Protein AF-A0A935FDZ3-F1 (afdb_monomer_lite)

Foldseek 3Di:
DPPPPDDDPVVLVVVLVVLVVVLLVLVLVQLCQLCVDPVNVPPPPSNCVSVVSSVVVVVLVVVLVVVVVVVPQVDPDPVGVSCVVRVVVVVVCCVPPVVPDPSNVSSVVSGDPVSVVVSVVSVVVSVVSVVVVVVSVVVDPPPVVPD

Structure (mmCIF, N/CA/C/O backbone):
data_AF-A0A935FDZ3-F1
#
_entry.id   AF-A0A935FDZ3-F1
#
loop_
_atom_site.group_PDB
_atom_site.id
_atom_site.type_symbol
_atom_site.label_atom_id
_atom_site.label_alt_id
_atom_site.label_comp_id
_atom_site.label_asym_id
_atom_site.label_entity_id
_atom_site.label_seq_id
_atom_site.pdbx_PDB_ins_code
_atom_site.Cartn_x
_atom_site.Cartn_y
_atom_site.Cartn_z
_atom_site.occupancy
_atom_site.B_iso_or_equiv
_atom_site.auth_seq_id
_atom_site.auth_comp_id
_atom_site.auth_asym_id
_atom_site.auth_atom_id
_atom_site.pdbx_PDB_model_num
ATOM 1 N N . MET A 1 1 ? 3.947 8.193 -44.993 1.00 35.97 1 MET A N 1
ATOM 2 C CA . MET A 1 1 ? 3.129 8.361 -43.774 1.00 35.97 1 MET A CA 1
ATOM 3 C C . MET A 1 1 ? 4.067 8.132 -42.615 1.00 35.97 1 MET A C 1
ATOM 5 O O . MET A 1 1 ? 4.332 6.989 -42.266 1.00 35.97 1 MET A O 1
ATOM 9 N N . ASP A 1 2 ? 4.651 9.217 -42.125 1.00 37.25 2 ASP A N 1
ATOM 10 C CA . ASP A 1 2 ? 5.596 9.201 -41.016 1.00 37.25 2 ASP A CA 1
ATOM 11 C C . ASP A 1 2 ? 4.818 8.890 -39.737 1.00 37.25 2 ASP A C 1
ATOM 13 O O . ASP A 1 2 ? 4.084 9.723 -39.204 1.00 37.25 2 ASP A O 1
ATOM 17 N N . ILE A 1 3 ? 4.888 7.634 -39.299 1.00 45.41 3 ILE A N 1
ATOM 18 C CA . ILE A 1 3 ? 4.318 7.211 -38.023 1.00 45.41 3 ILE A CA 1
ATOM 19 C C . ILE A 1 3 ? 5.243 7.783 -36.958 1.00 45.41 3 ILE A C 1
ATOM 21 O O . ILE A 1 3 ? 6.357 7.305 -36.770 1.00 45.41 3 ILE A O 1
ATOM 25 N N . PHE A 1 4 ? 4.786 8.850 -36.309 1.00 42.50 4 PHE A N 1
ATOM 26 C CA . PHE A 1 4 ? 5.444 9.488 -35.182 1.00 42.50 4 PHE A CA 1
ATOM 27 C C . PHE A 1 4 ? 5.822 8.449 -34.117 1.00 42.50 4 PHE A C 1
ATOM 29 O O . PHE A 1 4 ? 5.011 8.087 -33.268 1.00 42.50 4 PHE A O 1
ATOM 36 N N . THR A 1 5 ? 7.082 8.020 -34.120 1.00 47.94 5 THR A N 1
ATOM 37 C CA . THR A 1 5 ? 7.766 7.381 -32.991 1.00 47.94 5 THR A CA 1
ATOM 38 C C . THR A 1 5 ? 8.044 8.434 -31.919 1.00 47.94 5 THR A C 1
ATOM 40 O O . THR A 1 5 ? 9.190 8.690 -31.552 1.00 47.94 5 THR A O 1
ATOM 43 N N . ASN A 1 6 ? 7.001 9.125 -31.464 1.00 47.44 6 ASN A N 1
ATOM 44 C CA . ASN A 1 6 ? 7.129 10.006 -30.321 1.00 47.44 6 ASN A CA 1
ATOM 45 C C . ASN A 1 6 ? 7.094 9.128 -29.078 1.00 47.44 6 ASN A C 1
ATOM 47 O O . ASN A 1 6 ? 6.077 8.508 -28.772 1.00 47.44 6 ASN A O 1
ATOM 51 N N . SER A 1 7 ? 8.232 9.079 -28.388 1.00 60.69 7 SER A N 1
ATOM 52 C CA . SER A 1 7 ? 8.338 8.676 -26.992 1.00 60.69 7 SER A CA 1
ATOM 53 C C . SER A 1 7 ? 7.100 9.136 -26.227 1.00 60.69 7 SER A C 1
ATOM 55 O O . SER A 1 7 ? 6.706 10.298 -26.365 1.00 60.69 7 SER A O 1
ATOM 57 N N . VAL A 1 8 ? 6.494 8.228 -25.450 1.00 61.19 8 VAL A N 1
ATOM 58 C CA . VAL A 1 8 ? 5.292 8.501 -24.649 1.00 61.19 8 VAL A CA 1
ATOM 59 C C . VAL A 1 8 ? 5.437 9.881 -24.007 1.00 61.19 8 VAL A C 1
ATOM 61 O O . VAL A 1 8 ? 6.416 10.103 -23.280 1.00 61.19 8 VAL A O 1
ATOM 64 N N . PRO A 1 9 ? 4.531 10.832 -24.299 1.00 70.38 9 PRO A N 1
ATOM 65 C CA . PRO A 1 9 ? 4.706 12.197 -23.848 1.00 70.38 9 PRO A CA 1
ATOM 66 C C . PRO A 1 9 ? 4.909 12.236 -22.334 1.00 70.38 9 PRO A C 1
ATOM 68 O O . PRO A 1 9 ? 4.152 11.614 -21.589 1.00 70.38 9 PRO A O 1
ATOM 71 N N . HIS A 1 10 ? 5.908 12.984 -21.857 1.00 65.69 10 HIS A N 1
ATOM 72 C CA . HIS A 1 10 ? 6.274 12.993 -20.434 1.00 65.69 10 HIS A CA 1
ATOM 73 C C . HIS A 1 10 ? 5.091 13.294 -19.498 1.00 65.69 10 HIS A C 1
ATOM 75 O O . HIS A 1 10 ? 5.033 12.767 -18.387 1.00 65.69 10 HIS A O 1
ATOM 81 N N . TRP A 1 11 ? 4.116 14.085 -19.957 1.00 72.75 11 TRP A N 1
ATOM 82 C CA . TRP A 1 11 ? 2.894 14.374 -19.209 1.00 72.75 11 TRP A CA 1
ATOM 83 C C . TRP A 1 11 ? 2.031 13.124 -18.957 1.00 72.75 11 TRP A C 1
ATOM 85 O O . TRP A 1 11 ? 1.472 12.991 -17.869 1.00 72.75 11 TRP A O 1
ATOM 95 N N . VAL A 1 12 ? 1.981 12.172 -19.896 1.00 70.50 12 VAL A N 1
ATOM 96 C CA . VAL A 1 12 ? 1.258 10.895 -19.750 1.00 70.50 12 VAL A CA 1
ATOM 97 C C . VAL A 1 12 ? 1.941 10.007 -18.709 1.00 70.50 12 VAL A C 1
ATOM 99 O O . VAL A 1 12 ? 1.269 9.462 -17.834 1.00 70.50 12 VAL A O 1
ATOM 102 N N . SER A 1 13 ? 3.274 9.921 -18.727 1.00 68.94 13 SER A N 1
ATOM 103 C CA . SER A 1 13 ? 4.041 9.159 -17.728 1.00 68.94 13 SER A CA 1
ATOM 104 C C . SER A 1 13 ? 3.869 9.718 -16.309 1.00 68.94 13 SER A C 1
ATOM 106 O O . SER A 1 13 ? 3.704 8.955 -15.355 1.00 68.94 13 SER A O 1
ATOM 108 N N . ILE A 1 14 ? 3.834 11.047 -16.160 1.00 75.06 14 ILE A N 1
ATOM 109 C CA . ILE A 1 14 ? 3.568 11.710 -14.872 1.00 75.06 14 ILE A CA 1
ATOM 110 C C . ILE A 1 14 ? 2.139 11.415 -14.392 1.00 75.06 14 ILE A C 1
ATOM 112 O O . ILE A 1 14 ? 1.943 11.060 -13.228 1.00 75.06 14 ILE A O 1
ATOM 116 N N . LEU A 1 15 ? 1.140 11.505 -15.278 1.00 75.69 15 LEU A N 1
ATOM 117 C CA . LEU A 1 15 ? -0.250 11.163 -14.949 1.00 75.69 15 LEU A CA 1
ATOM 118 C C . LEU A 1 15 ? -0.399 9.697 -14.536 1.00 75.69 15 LEU A C 1
ATOM 120 O O . LEU A 1 15 ? -1.122 9.402 -13.582 1.00 75.69 15 LEU A O 1
ATOM 124 N N . CYS A 1 16 ? 0.311 8.789 -15.204 1.00 71.81 16 CYS A N 1
ATOM 125 C CA . CYS A 1 16 ? 0.342 7.376 -14.849 1.00 71.81 16 CYS A CA 1
ATOM 126 C C . CYS A 1 16 ? 0.883 7.177 -13.422 1.00 71.81 16 CYS A C 1
ATOM 128 O O . CYS A 1 16 ? 0.252 6.506 -12.604 1.00 71.81 16 CYS A O 1
ATOM 130 N N . PHE A 1 17 ? 1.986 7.845 -13.074 1.00 75.75 17 PHE A N 1
ATOM 131 C CA . PHE A 1 17 ? 2.559 7.781 -11.728 1.00 75.75 17 PHE A CA 1
ATOM 132 C C . PHE A 1 17 ? 1.607 8.323 -10.645 1.00 75.75 17 PHE A C 1
ATOM 134 O O . PHE A 1 17 ? 1.407 7.686 -9.608 1.00 75.75 17 PHE A O 1
ATOM 141 N N . ILE A 1 18 ? 0.950 9.460 -10.894 1.00 80.06 18 ILE A N 1
ATOM 142 C CA . ILE A 1 18 ? -0.053 10.031 -9.975 1.00 80.06 18 ILE A CA 1
ATOM 143 C C . ILE A 1 18 ? -1.256 9.087 -9.828 1.00 80.06 18 ILE A C 1
ATOM 145 O O . ILE A 1 18 ? -1.788 8.899 -8.725 1.00 80.06 18 ILE A O 1
ATOM 149 N N . SER A 1 19 ? -1.670 8.457 -10.928 1.00 80.00 19 SER A N 1
ATOM 150 C CA . SER A 1 19 ? -2.752 7.478 -10.922 1.00 80.00 19 SER A CA 1
ATOM 151 C C . SER A 1 19 ? -2.414 6.270 -10.046 1.00 80.00 19 SER A C 1
ATOM 153 O O . SER A 1 19 ? -3.289 5.789 -9.344 1.00 80.00 19 SER A O 1
ATOM 155 N N . PHE A 1 20 ? -1.158 5.834 -9.944 1.00 76.94 20 PHE A N 1
ATOM 156 C CA . PHE A 1 20 ? -0.792 4.751 -9.019 1.00 76.94 20 PHE A CA 1
ATOM 157 C C . PHE A 1 20 ? -0.850 5.117 -7.537 1.00 76.94 20 PHE A C 1
ATOM 159 O O . PHE A 1 20 ? -1.139 4.259 -6.701 1.00 76.94 20 PHE A O 1
ATOM 166 N N . LEU A 1 21 ? -0.575 6.375 -7.193 1.00 83.38 21 LEU A N 1
ATOM 167 C CA . LEU A 1 21 ? -0.560 6.828 -5.800 1.00 83.38 21 LEU A CA 1
ATOM 168 C C . LEU A 1 21 ? -1.969 7.095 -5.264 1.00 83.38 21 LEU A C 1
ATOM 170 O O . LEU A 1 21 ? -2.262 6.852 -4.092 1.00 83.38 21 LEU A O 1
ATOM 174 N N . THR A 1 22 ? -2.865 7.553 -6.132 1.00 86.06 22 THR A N 1
ATOM 175 C CA . THR A 1 22 ? -4.230 7.956 -5.770 1.00 86.06 22 THR A CA 1
ATOM 176 C C . THR A 1 22 ? -5.056 6.862 -5.052 1.00 86.06 22 THR A C 1
ATOM 178 O O . THR A 1 22 ? -5.642 7.169 -4.010 1.00 86.06 22 THR A O 1
ATOM 181 N N . PRO A 1 23 ? -5.092 5.584 -5.490 1.00 85.00 23 PRO A N 1
ATOM 182 C CA . PRO A 1 23 ? -5.854 4.532 -4.828 1.00 85.00 23 PRO A CA 1
ATOM 183 C C . PRO A 1 23 ? -5.350 4.271 -3.408 1.00 85.00 23 PRO A C 1
ATOM 185 O O . PRO A 1 23 ? -6.157 3.983 -2.529 1.00 85.00 23 PRO A O 1
ATOM 188 N N . ILE A 1 24 ? -4.046 4.415 -3.151 1.00 85.88 24 ILE A N 1
ATOM 189 C CA . ILE A 1 24 ? -3.462 4.224 -1.815 1.00 85.88 24 ILE A CA 1
ATOM 190 C C . ILE A 1 24 ? -4.022 5.275 -0.855 1.00 85.88 24 ILE A C 1
ATOM 192 O O . ILE A 1 24 ? -4.522 4.936 0.221 1.00 85.88 24 ILE A O 1
ATOM 196 N N . PHE A 1 25 ? -4.019 6.545 -1.268 1.00 88.19 25 PHE A N 1
ATOM 197 C CA . PHE A 1 25 ? -4.619 7.624 -0.483 1.00 88.19 25 PHE A CA 1
ATOM 198 C C . PHE A 1 25 ? -6.121 7.417 -0.273 1.00 88.19 25 PHE A C 1
ATOM 200 O O . PHE A 1 25 ? -6.625 7.650 0.828 1.00 88.19 25 PHE A O 1
ATOM 207 N N . MET A 1 26 ? -6.839 6.930 -1.290 1.00 86.94 26 MET A N 1
ATOM 208 C CA . MET A 1 26 ? -8.263 6.613 -1.162 1.00 86.94 26 MET A CA 1
ATOM 209 C C . MET A 1 26 ? -8.511 5.497 -0.142 1.00 86.94 26 MET A C 1
ATOM 211 O O . MET A 1 26 ? -9.382 5.653 0.710 1.00 86.94 26 MET A O 1
ATOM 215 N N . ILE A 1 27 ? -7.722 4.419 -0.164 1.00 87.62 27 ILE A N 1
ATOM 216 C CA . ILE A 1 27 ? -7.824 3.317 0.806 1.00 87.62 27 ILE A CA 1
ATOM 217 C C . ILE A 1 27 ? -7.585 3.831 2.231 1.00 87.62 27 ILE A C 1
ATOM 219 O O . ILE A 1 27 ? -8.385 3.556 3.126 1.00 87.62 27 ILE A O 1
ATOM 223 N N . VAL A 1 28 ? -6.529 4.618 2.456 1.00 88.44 28 VAL A N 1
ATOM 224 C CA . VAL A 1 28 ? -6.216 5.164 3.790 1.00 88.44 28 VAL A CA 1
ATOM 225 C C . VAL A 1 28 ? -7.323 6.094 4.284 1.00 88.44 28 VAL A C 1
ATOM 227 O O . VAL A 1 28 ? -7.713 6.016 5.451 1.00 88.44 28 VAL A O 1
ATOM 230 N N . ASN A 1 29 ? -7.872 6.937 3.409 1.00 87.75 29 ASN A N 1
ATOM 231 C CA . ASN A 1 29 ? -8.982 7.822 3.757 1.00 87.75 29 ASN A CA 1
ATOM 232 C C . ASN A 1 29 ? -10.248 7.043 4.111 1.00 87.75 29 ASN A C 1
ATOM 234 O O . ASN A 1 29 ? -10.908 7.380 5.092 1.00 87.75 29 ASN A O 1
ATOM 238 N N . VAL A 1 30 ? -10.556 5.984 3.366 1.00 87.62 30 VAL A N 1
ATOM 239 C CA . VAL A 1 30 ? -11.685 5.096 3.653 1.00 87.62 30 VAL A CA 1
ATOM 240 C C . VAL A 1 30 ? -11.529 4.421 5.016 1.00 87.62 30 VAL A C 1
ATOM 242 O O . VAL A 1 30 ? -12.443 4.465 5.839 1.00 87.62 30 VAL A O 1
ATOM 245 N N . VAL A 1 31 ? -10.346 3.877 5.308 1.00 86.44 31 VAL A N 1
ATOM 246 C CA . VAL A 1 31 ? -10.056 3.271 6.616 1.00 86.44 31 VAL A CA 1
ATOM 247 C C . VAL A 1 31 ? -10.153 4.316 7.731 1.00 86.44 31 VAL A C 1
ATOM 249 O O . VAL A 1 31 ? -10.754 4.059 8.771 1.00 86.44 31 VAL A O 1
ATOM 252 N N . LYS A 1 32 ? -9.625 5.527 7.517 1.00 85.62 32 LYS A N 1
ATOM 253 C CA . LYS A 1 32 ? -9.714 6.634 8.481 1.00 85.62 32 LYS A CA 1
ATOM 254 C C . LYS A 1 32 ? -11.165 7.031 8.770 1.00 85.62 32 LYS A C 1
ATOM 256 O O . LYS A 1 32 ? -11.493 7.301 9.923 1.00 85.62 32 LYS A O 1
ATOM 261 N N . GLN A 1 33 ? -12.031 7.047 7.757 1.00 84.06 33 GLN A N 1
ATOM 262 C CA . GLN A 1 33 ? -13.460 7.309 7.936 1.00 84.06 33 GLN A CA 1
ATOM 263 C C . GLN A 1 33 ? -14.139 6.211 8.764 1.00 84.06 33 GLN A C 1
ATOM 265 O O . GLN A 1 33 ? -14.835 6.537 9.724 1.00 84.06 33 GLN A O 1
ATOM 270 N N . GLY A 1 34 ? -13.874 4.934 8.469 1.00 81.25 34 GLY A N 1
ATOM 271 C CA . GLY A 1 34 ? -14.434 3.813 9.236 1.00 81.25 34 GLY A CA 1
ATOM 272 C C . GLY A 1 34 ? -13.971 3.773 10.700 1.00 81.25 34 GLY A C 1
ATOM 273 O O . GLY A 1 34 ? -14.723 3.366 11.581 1.00 81.25 34 GLY A O 1
ATOM 274 N N . VAL A 1 35 ? -12.761 4.262 10.990 1.00 82.31 35 VAL A N 1
ATOM 275 C CA . VAL A 1 35 ? -12.196 4.325 12.353 1.00 82.31 35 VAL A CA 1
ATOM 276 C C . VAL A 1 35 ? -12.712 5.515 13.178 1.00 82.31 35 VAL A C 1
ATOM 278 O O . VAL A 1 35 ? -12.752 5.434 14.403 1.00 82.31 35 VAL A O 1
ATOM 281 N N . ASN A 1 36 ? -13.118 6.620 12.548 1.00 77.31 36 ASN A N 1
ATOM 282 C CA . ASN A 1 36 ? -13.574 7.832 13.250 1.00 77.31 36 ASN A CA 1
ATOM 283 C C . ASN A 1 36 ? -15.040 7.775 13.728 1.00 77.31 36 ASN A C 1
ATOM 285 O O . ASN A 1 36 ? -15.547 8.751 14.282 1.00 77.31 36 ASN A O 1
ATOM 289 N N . GLN A 1 37 ? -15.715 6.646 13.524 1.00 74.50 37 GLN A N 1
ATOM 290 C CA . GLN A 1 37 ? -17.073 6.388 13.998 1.00 74.50 37 GLN A CA 1
ATOM 291 C C . GLN A 1 37 ? -17.137 6.348 15.542 1.00 74.50 37 GLN A C 1
ATOM 293 O O . GLN A 1 37 ? -16.159 5.963 16.195 1.00 74.50 37 GLN A O 1
ATOM 298 N N . PRO A 1 38 ? -18.285 6.705 16.156 1.00 64.31 38 PRO A N 1
ATOM 299 C CA . PRO A 1 38 ? -18.431 6.793 17.613 1.00 64.31 38 PRO A CA 1
ATOM 300 C C . PRO A 1 38 ? -18.095 5.478 18.332 1.00 64.31 38 PRO A C 1
ATOM 302 O O . PRO A 1 38 ? -17.554 5.513 19.432 1.00 64.31 38 PRO A O 1
ATOM 305 N N . PHE A 1 39 ? -18.306 4.334 17.672 1.00 66.69 39 PHE A N 1
ATOM 306 C CA . PHE A 1 39 ? -17.991 2.995 18.182 1.00 66.69 39 PHE A CA 1
ATOM 307 C C . PHE A 1 39 ? -16.501 2.782 18.527 1.00 66.69 39 PHE A C 1
ATOM 309 O O . PHE A 1 39 ? -16.167 2.004 19.418 1.00 66.69 39 PHE A O 1
ATOM 316 N N . PHE A 1 40 ? -15.583 3.492 17.860 1.00 68.06 40 PHE A N 1
ATOM 317 C CA . PHE A 1 40 ? -14.133 3.348 18.054 1.00 68.06 40 PHE A CA 1
ATOM 318 C C . PHE A 1 40 ? -13.472 4.567 18.711 1.00 68.06 40 PHE A C 1
ATOM 320 O O . PHE A 1 40 ? -12.245 4.593 18.864 1.00 68.06 40 PHE A O 1
ATOM 327 N N . LYS A 1 41 ? -14.261 5.565 19.135 1.00 63.00 41 LYS A N 1
ATOM 328 C CA . LYS A 1 41 ? -13.773 6.875 19.602 1.00 63.00 41 LYS A CA 1
ATOM 329 C C . LYS A 1 41 ? -12.786 6.780 20.775 1.00 63.00 41 LYS A C 1
ATOM 331 O O . LYS A 1 41 ? -11.813 7.544 20.790 1.00 63.00 41 LYS A O 1
ATOM 336 N N . ASP A 1 42 ? -12.971 5.796 21.655 1.00 63.41 42 ASP A N 1
ATOM 337 C CA . ASP A 1 42 ? -12.157 5.584 22.863 1.00 63.41 42 ASP A CA 1
ATOM 338 C C . ASP A 1 42 ? -10.964 4.634 22.651 1.00 63.41 42 ASP A C 1
ATOM 340 O O . ASP A 1 42 ? -10.035 4.574 23.457 1.00 63.41 42 ASP A O 1
ATOM 344 N N . ASN A 1 43 ? -10.917 3.922 21.521 1.00 71.31 43 ASN A N 1
ATOM 345 C CA . ASN A 1 43 ? -9.884 2.926 21.256 1.00 71.31 43 ASN A CA 1
ATOM 346 C C . ASN A 1 43 ? -8.660 3.540 20.554 1.00 71.31 43 ASN A C 1
ATOM 348 O O . ASN A 1 43 ? -8.554 3.560 19.325 1.00 71.31 43 ASN A O 1
ATOM 352 N N . ILE A 1 44 ? -7.666 3.969 21.342 1.00 72.19 44 ILE A N 1
ATOM 353 C CA . ILE A 1 44 ? -6.393 4.546 20.851 1.00 72.19 44 ILE A CA 1
ATOM 354 C C . ILE A 1 44 ? -5.666 3.598 19.876 1.00 72.19 44 ILE A C 1
ATOM 356 O O . ILE A 1 44 ? -5.035 4.047 18.919 1.00 72.19 44 ILE A O 1
ATOM 360 N N . LYS A 1 45 ? -5.778 2.277 20.080 1.00 73.69 45 LYS A N 1
ATOM 361 C CA . LYS A 1 45 ? -5.160 1.262 19.206 1.00 73.69 45 LYS A CA 1
ATOM 362 C C . LYS A 1 45 ? -5.734 1.283 17.784 1.00 73.69 45 LYS A C 1
ATOM 364 O O . LYS A 1 45 ? -4.984 1.120 16.828 1.00 73.69 45 LYS A O 1
ATOM 369 N N . VAL A 1 46 ? -7.036 1.536 17.636 1.00 76.25 46 VAL A N 1
ATOM 370 C CA . VAL A 1 46 ? -7.735 1.504 16.340 1.00 76.25 46 VAL A CA 1
ATOM 371 C C . VAL A 1 46 ? -7.417 2.761 15.522 1.00 76.25 46 VAL A C 1
ATOM 373 O O . VAL A 1 46 ? -7.220 2.678 14.313 1.00 76.25 46 VAL A O 1
ATOM 376 N N . LYS A 1 47 ? -7.203 3.906 16.185 1.00 78.31 47 LYS A N 1
ATOM 377 C CA . LYS A 1 47 ? -6.769 5.164 15.543 1.00 78.31 47 LYS A CA 1
ATOM 378 C C . LYS A 1 47 ? -5.402 5.084 14.858 1.00 78.31 47 LYS A C 1
ATOM 380 O O . LYS A 1 47 ? -5.132 5.887 13.973 1.00 78.31 47 LYS A O 1
ATOM 385 N N . LYS A 1 48 ? -4.550 4.123 15.238 1.00 84.38 48 LYS A N 1
ATOM 386 C CA . LYS A 1 48 ? -3.236 3.898 14.606 1.00 84.38 48 LYS A CA 1
ATOM 387 C C . LYS A 1 48 ? -3.311 3.049 13.331 1.00 84.38 48 LYS A C 1
ATOM 389 O O . LYS A 1 48 ? -2.353 3.045 12.563 1.00 84.38 48 LYS A O 1
ATOM 394 N N . ILE A 1 49 ? -4.428 2.358 13.080 1.00 85.19 49 ILE A N 1
ATOM 395 C CA . ILE A 1 49 ? -4.600 1.466 11.921 1.00 85.19 49 ILE A CA 1
ATOM 396 C C . ILE A 1 49 ? -4.423 2.195 10.578 1.00 85.19 49 ILE A C 1
ATOM 398 O O . ILE A 1 49 ? -3.676 1.676 9.754 1.00 85.19 49 ILE A O 1
ATOM 402 N N . PRO A 1 50 ? -5.003 3.390 10.330 1.00 85.94 50 PRO A N 1
ATOM 403 C CA . PRO A 1 50 ? -4.814 4.092 9.058 1.00 85.94 50 PRO A CA 1
ATOM 404 C C . PRO A 1 50 ? -3.337 4.403 8.778 1.00 85.94 50 PRO A C 1
ATOM 406 O O . PRO A 1 50 ? -2.861 4.214 7.661 1.00 85.94 50 PRO A O 1
ATOM 409 N N . THR A 1 51 ? -2.591 4.823 9.807 1.00 87.56 51 THR A N 1
ATOM 410 C CA . THR A 1 51 ? -1.149 5.091 9.708 1.00 87.56 51 THR A CA 1
ATOM 411 C C . THR A 1 51 ? -0.357 3.813 9.451 1.00 87.56 51 THR A C 1
ATOM 413 O O . THR A 1 51 ? 0.579 3.824 8.659 1.00 87.56 51 THR A O 1
ATOM 416 N N . LEU A 1 52 ? -0.742 2.700 10.081 1.00 88.00 52 LEU A N 1
ATOM 417 C CA . LEU A 1 52 ? -0.107 1.400 9.867 1.00 88.00 52 LEU A CA 1
ATOM 418 C C . LEU A 1 52 ? -0.352 0.886 8.442 1.00 88.00 52 LEU A C 1
ATOM 420 O O . LEU A 1 52 ? 0.576 0.383 7.818 1.00 88.00 52 LEU A O 1
ATOM 424 N N . VAL A 1 53 ? -1.559 1.072 7.898 1.00 87.69 53 VAL A N 1
ATOM 425 C CA . VAL A 1 53 ? -1.883 0.742 6.499 1.00 87.69 53 VAL A CA 1
ATOM 426 C C . VAL A 1 53 ? -1.032 1.571 5.535 1.00 87.69 53 VAL A C 1
ATOM 428 O O . VAL A 1 53 ? -0.455 1.014 4.604 1.00 87.69 53 VAL A O 1
ATOM 431 N N . LEU A 1 54 ? -0.898 2.879 5.775 1.00 89.75 54 LEU A N 1
ATOM 432 C CA . LEU A 1 54 ? -0.029 3.739 4.968 1.00 89.75 54 LEU A CA 1
ATOM 433 C C . LEU A 1 54 ? 1.435 3.279 5.032 1.00 89.75 54 LEU A C 1
ATOM 435 O O . LEU A 1 54 ? 2.086 3.162 3.996 1.00 89.75 54 LEU A O 1
ATOM 439 N N . LEU A 1 55 ? 1.935 2.977 6.235 1.00 91.12 55 LEU A N 1
ATOM 440 C CA . LEU A 1 55 ? 3.298 2.485 6.438 1.00 91.12 55 LEU A CA 1
ATOM 441 C C . LEU A 1 55 ? 3.526 1.150 5.720 1.00 91.12 55 LEU A C 1
ATOM 443 O O . LEU A 1 55 ? 4.555 0.987 5.077 1.00 91.12 55 LEU A O 1
ATOM 447 N N . PHE A 1 56 ? 2.563 0.227 5.786 1.00 90.50 56 PHE A N 1
ATOM 448 C CA . PHE A 1 56 ? 2.612 -1.055 5.083 1.00 90.50 56 PHE A CA 1
ATOM 449 C C . PHE A 1 56 ? 2.709 -0.873 3.564 1.00 90.50 56 PHE A C 1
ATOM 451 O O . PHE A 1 56 ? 3.535 -1.512 2.919 1.00 90.50 56 PHE A O 1
ATOM 458 N N . PHE A 1 57 ? 1.902 0.018 2.980 1.00 87.56 57 PHE A N 1
ATOM 459 C CA . PHE A 1 57 ? 1.999 0.301 1.547 1.00 87.56 57 PHE A CA 1
ATOM 460 C C . PHE A 1 57 ? 3.321 0.980 1.180 1.00 87.56 57 PHE A C 1
ATOM 462 O O . PHE A 1 57 ? 3.899 0.643 0.150 1.00 87.56 57 PHE A O 1
ATOM 469 N N . ALA A 1 58 ? 3.832 1.882 2.021 1.00 89.12 58 ALA A N 1
ATOM 470 C CA . ALA A 1 58 ? 5.120 2.532 1.794 1.00 89.12 58 ALA A CA 1
ATOM 471 C C . ALA A 1 58 ? 6.289 1.531 1.829 1.00 89.12 58 ALA A C 1
ATOM 473 O O . ALA A 1 58 ? 7.125 1.533 0.925 1.00 89.12 58 ALA A O 1
ATOM 474 N N . THR A 1 59 ? 6.333 0.637 2.824 1.00 90.00 59 THR A N 1
ATOM 475 C CA . THR A 1 59 ? 7.373 -0.402 2.914 1.00 90.00 59 THR A CA 1
ATOM 476 C C . THR A 1 59 ? 7.253 -1.425 1.792 1.00 90.00 59 THR A C 1
ATOM 478 O O . THR A 1 59 ? 8.270 -1.830 1.232 1.00 90.00 59 THR A O 1
ATOM 481 N N . TYR A 1 60 ? 6.031 -1.797 1.405 1.00 87.50 60 TYR A N 1
ATOM 482 C CA . TYR A 1 60 ? 5.791 -2.647 0.243 1.00 87.50 60 TYR A CA 1
ATOM 483 C C . TYR A 1 60 ? 6.305 -2.002 -1.052 1.00 87.50 60 TYR A C 1
ATOM 485 O O . TYR A 1 60 ? 7.005 -2.652 -1.825 1.00 87.50 60 TYR A O 1
ATOM 493 N N . TYR A 1 61 ? 6.023 -0.718 -1.282 1.00 84.94 61 TYR A N 1
ATOM 494 C CA . TYR A 1 61 ? 6.491 -0.023 -2.484 1.00 84.94 61 TYR A CA 1
ATOM 495 C C . TYR A 1 61 ? 8.018 0.094 -2.519 1.00 84.94 61 TYR A C 1
ATOM 497 O O . TYR A 1 61 ? 8.634 -0.086 -3.570 1.00 84.94 61 TYR A O 1
ATOM 505 N N . LEU A 1 62 ? 8.638 0.326 -1.359 1.00 88.81 62 LEU A N 1
ATOM 506 C CA . LEU A 1 62 ? 10.090 0.316 -1.207 1.00 88.81 62 LEU A CA 1
ATOM 507 C C . LEU A 1 62 ? 10.664 -1.065 -1.552 1.00 88.81 62 LEU A C 1
ATOM 509 O O . LEU A 1 62 ? 11.598 -1.153 -2.346 1.00 88.81 62 LEU A O 1
ATOM 513 N N . TYR A 1 63 ? 10.067 -2.143 -1.037 1.00 87.75 63 TYR A N 1
ATOM 514 C CA . TYR A 1 63 ? 10.455 -3.516 -1.370 1.00 87.75 63 TYR A CA 1
ATOM 515 C C . TYR A 1 63 ? 10.366 -3.800 -2.877 1.00 87.75 63 TYR A C 1
ATOM 517 O O . TYR A 1 63 ? 11.324 -4.304 -3.465 1.00 87.75 63 TYR A O 1
ATOM 525 N N . VAL A 1 64 ? 9.252 -3.430 -3.519 1.00 84.38 64 VAL A N 1
ATOM 526 C CA . VAL A 1 64 ? 9.068 -3.602 -4.970 1.00 84.38 64 VAL A CA 1
ATOM 527 C C . VAL A 1 64 ? 10.095 -2.785 -5.752 1.00 84.38 64 VAL A C 1
ATOM 529 O O . VAL A 1 64 ? 10.659 -3.283 -6.721 1.00 84.38 64 VAL A O 1
ATOM 532 N N . THR A 1 65 ? 10.387 -1.563 -5.311 1.00 83.19 65 THR A N 1
ATOM 533 C CA . THR A 1 65 ? 11.384 -0.693 -5.946 1.00 83.19 65 THR A CA 1
ATOM 534 C C . THR A 1 65 ? 12.776 -1.324 -5.889 1.00 83.19 65 THR A C 1
ATOM 536 O O . THR A 1 65 ? 13.436 -1.431 -6.921 1.00 83.19 65 THR A O 1
ATOM 539 N N . LEU A 1 66 ? 13.202 -1.823 -4.722 1.00 85.94 66 LEU A N 1
ATOM 540 C CA . LEU A 1 66 ? 14.489 -2.514 -4.569 1.00 85.94 66 LEU A CA 1
ATOM 541 C C . LEU A 1 66 ? 14.576 -3.771 -5.448 1.00 85.94 66 LEU A C 1
ATOM 543 O O . LEU A 1 66 ? 15.578 -3.972 -6.128 1.00 85.94 66 LEU A O 1
ATOM 547 N N . MET A 1 67 ? 13.515 -4.582 -5.487 1.00 79.69 67 MET A N 1
ATOM 548 C CA . MET A 1 67 ? 13.423 -5.753 -6.372 1.00 79.69 67 MET A CA 1
ATOM 549 C C . MET A 1 67 ? 13.396 -5.384 -7.864 1.00 79.69 67 MET A C 1
ATOM 551 O O . MET A 1 67 ? 13.820 -6.168 -8.708 1.00 79.69 67 MET A O 1
ATOM 555 N N . SER A 1 68 ? 12.908 -4.194 -8.212 1.00 77.62 68 SER A N 1
ATOM 556 C CA . SER A 1 68 ? 12.940 -3.715 -9.593 1.00 77.62 68 SER A CA 1
ATOM 557 C C . SER A 1 68 ? 14.349 -3.320 -10.023 1.00 77.62 68 SER A C 1
ATOM 559 O O . SER A 1 68 ? 14.718 -3.567 -11.171 1.00 77.62 68 SER A O 1
ATOM 561 N N . PHE A 1 69 ? 15.153 -2.757 -9.116 1.00 78.81 69 PHE A N 1
ATOM 562 C CA . PHE A 1 69 ? 16.548 -2.401 -9.392 1.00 78.81 69 PHE A CA 1
ATOM 563 C C . PHE A 1 69 ? 17.454 -3.618 -9.610 1.00 78.81 69 PHE A C 1
ATOM 565 O O . PHE A 1 69 ? 18.438 -3.515 -10.334 1.00 78.81 69 PHE A O 1
ATOM 572 N N . THR A 1 70 ? 17.123 -4.780 -9.042 1.00 81.69 70 THR A N 1
ATOM 573 C CA . THR A 1 70 ? 17.901 -6.016 -9.239 1.00 81.69 70 THR A CA 1
ATOM 574 C C . THR A 1 70 ? 17.638 -6.699 -10.587 1.00 81.69 70 THR A C 1
ATOM 576 O O . THR A 1 70 ? 18.265 -7.711 -10.887 1.00 81.69 70 THR A O 1
ATOM 579 N N . GLY A 1 71 ? 16.718 -6.181 -11.411 1.00 69.69 71 GLY A N 1
ATOM 580 C CA . GLY A 1 71 ? 16.451 -6.699 -12.759 1.00 69.69 71 GLY A CA 1
ATOM 581 C C . GLY A 1 71 ? 15.667 -8.018 -12.804 1.00 69.69 71 GLY A C 1
ATOM 582 O O . GLY A 1 71 ? 15.385 -8.529 -13.886 1.00 69.69 71 GLY A O 1
ATOM 583 N N . ILE A 1 72 ? 15.231 -8.553 -11.656 1.00 68.56 72 ILE A N 1
ATOM 584 C CA . ILE A 1 72 ? 14.491 -9.830 -11.544 1.00 68.56 72 ILE A CA 1
ATOM 585 C C . ILE A 1 72 ? 13.175 -9.811 -12.350 1.00 68.56 72 ILE A C 1
ATOM 587 O O . ILE A 1 72 ? 12.675 -10.851 -12.790 1.00 68.56 72 ILE A O 1
ATOM 591 N N . PHE A 1 73 ? 12.630 -8.616 -12.580 1.00 66.75 73 PHE A N 1
ATOM 592 C CA . PHE A 1 73 ? 11.377 -8.379 -13.290 1.00 66.75 73 PHE A CA 1
ATOM 593 C C . PHE A 1 73 ? 11.497 -8.301 -14.818 1.00 66.75 73 PHE A C 1
ATOM 595 O O . PHE A 1 73 ? 10.467 -8.305 -15.487 1.00 66.75 73 PHE A O 1
ATOM 602 N N . GLN A 1 74 ? 12.709 -8.261 -15.379 1.00 63.88 74 GLN A N 1
ATOM 603 C CA . GLN A 1 74 ? 12.930 -8.028 -16.816 1.00 63.88 74 GLN A CA 1
ATOM 604 C C . GLN A 1 74 ? 12.779 -9.281 -17.694 1.00 63.88 74 GLN A C 1
ATOM 606 O O . GLN A 1 74 ? 12.861 -9.202 -18.916 1.00 63.88 74 GLN A O 1
ATOM 611 N N . VAL A 1 75 ? 12.562 -10.456 -17.096 1.00 65.31 75 VAL A N 1
ATOM 612 C CA . VAL A 1 75 ? 12.437 -11.700 -17.862 1.00 65.31 75 VAL A CA 1
ATOM 613 C C . VAL A 1 75 ? 11.013 -11.846 -18.398 1.00 65.31 75 VAL A C 1
ATOM 615 O O . VAL A 1 75 ? 10.083 -12.148 -17.641 1.00 65.31 75 VAL A O 1
ATOM 618 N N . ASN A 1 76 ? 10.870 -11.686 -19.715 1.00 61.06 76 ASN A N 1
ATOM 619 C CA . ASN A 1 76 ? 9.622 -11.847 -20.463 1.00 61.06 76 ASN A CA 1
ATOM 620 C C . ASN A 1 76 ? 9.117 -13.292 -20.367 1.00 61.06 76 ASN A C 1
ATOM 622 O O . ASN A 1 76 ? 9.468 -14.160 -21.162 1.00 61.06 76 ASN A O 1
ATOM 626 N N . THR A 1 77 ? 8.302 -13.553 -19.352 1.00 65.62 77 THR A N 1
ATOM 627 C CA . THR A 1 77 ? 7.645 -14.837 -19.112 1.00 65.62 77 THR A CA 1
ATOM 628 C C . THR A 1 77 ? 6.168 -14.587 -18.846 1.00 65.62 77 THR A C 1
ATOM 630 O O . THR A 1 77 ? 5.800 -13.610 -18.196 1.00 65.62 77 THR A O 1
ATOM 633 N N . LEU A 1 78 ? 5.315 -15.458 -19.380 1.00 61.06 78 LEU A N 1
ATOM 634 C CA . LEU A 1 78 ? 3.902 -15.524 -19.025 1.00 61.06 78 LEU A CA 1
ATOM 635 C C . LEU A 1 78 ? 3.768 -16.525 -17.865 1.00 61.06 78 LEU A C 1
ATOM 637 O O . LEU A 1 78 ? 4.165 -17.675 -18.057 1.00 61.06 78 LEU A O 1
ATOM 641 N N . PRO A 1 79 ? 3.222 -16.166 -16.686 1.00 63.88 79 PRO A N 1
ATOM 642 C CA . PRO A 1 79 ? 2.797 -14.842 -16.216 1.00 63.88 79 PRO A CA 1
ATOM 643 C C . PRO A 1 79 ? 3.974 -13.957 -15.741 1.00 63.88 79 PRO A C 1
ATOM 645 O O . PRO A 1 79 ? 5.007 -14.489 -15.329 1.00 63.88 79 PRO A O 1
ATOM 648 N N . PRO A 1 80 ? 3.819 -12.613 -15.723 1.00 69.38 80 PRO A N 1
ATOM 649 C CA . PRO A 1 80 ? 4.877 -11.697 -15.306 1.00 69.38 80 PRO A CA 1
ATOM 650 C C . PRO A 1 80 ? 5.401 -12.046 -13.914 1.00 69.38 80 PRO A C 1
ATOM 652 O O . PRO A 1 80 ? 4.634 -12.109 -12.949 1.00 69.38 80 PRO A O 1
ATOM 655 N N . ARG A 1 81 ? 6.721 -12.211 -13.782 1.00 72.75 81 ARG A N 1
ATOM 656 C CA . ARG A 1 81 ? 7.357 -12.529 -12.491 1.00 72.75 81 ARG A CA 1
ATOM 657 C C . ARG A 1 81 ? 7.043 -11.490 -11.422 1.00 72.75 81 ARG A C 1
ATOM 659 O O . ARG A 1 81 ? 6.881 -11.853 -10.264 1.00 72.75 81 ARG A O 1
ATOM 666 N N . VAL A 1 82 ? 6.865 -10.226 -11.815 1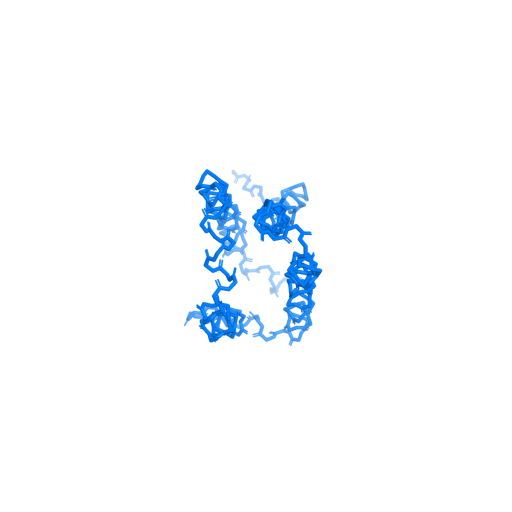.00 76.69 82 VAL A N 1
ATOM 667 C CA . VAL A 1 82 ? 6.387 -9.158 -10.924 1.00 76.69 82 VAL A CA 1
ATOM 668 C C . VAL A 1 82 ? 5.128 -9.604 -10.188 1.00 76.69 82 VAL A C 1
ATOM 670 O O . VAL A 1 82 ? 5.059 -9.500 -8.972 1.00 76.69 82 VAL A O 1
ATOM 673 N N . LEU A 1 83 ? 4.146 -10.159 -10.896 1.00 76.38 83 LEU A N 1
ATOM 674 C CA . LEU A 1 83 ? 2.870 -10.561 -10.314 1.00 76.38 83 LEU A CA 1
ATOM 675 C C . LEU A 1 83 ? 3.064 -11.727 -9.334 1.00 76.38 83 LEU A C 1
ATOM 677 O O . LEU A 1 83 ? 2.525 -11.698 -8.232 1.00 76.38 83 LEU A O 1
ATOM 681 N N . LEU A 1 84 ? 3.913 -12.697 -9.681 1.00 78.69 84 LEU A N 1
ATOM 682 C CA . LEU A 1 84 ? 4.239 -13.818 -8.796 1.00 78.69 84 LEU A CA 1
ATOM 683 C C . LEU A 1 84 ? 4.938 -13.362 -7.509 1.00 78.69 84 LEU A C 1
ATOM 685 O O . LEU A 1 84 ? 4.548 -13.776 -6.423 1.00 78.69 84 LEU A O 1
ATOM 689 N N . PHE A 1 85 ? 5.940 -12.491 -7.610 1.00 81.50 85 PHE A N 1
ATOM 690 C CA . PHE A 1 85 ? 6.740 -12.067 -6.458 1.00 81.50 85 PHE A CA 1
ATOM 691 C C . PHE A 1 85 ? 6.095 -10.958 -5.626 1.00 81.50 85 PHE A C 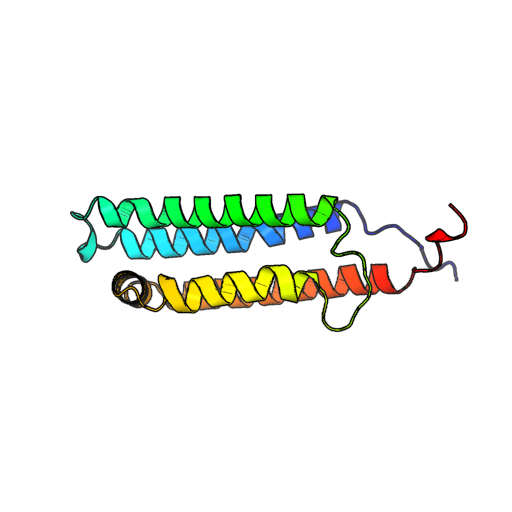1
ATOM 693 O O . PHE A 1 85 ? 6.494 -10.752 -4.484 1.00 81.50 85 PHE A O 1
ATOM 700 N N . THR A 1 86 ? 5.107 -10.245 -6.164 1.00 83.88 86 THR A N 1
ATOM 701 C CA . THR A 1 86 ? 4.487 -9.111 -5.466 1.00 83.88 86 THR A CA 1
ATOM 702 C C . THR A 1 86 ? 3.042 -9.401 -5.074 1.00 83.88 86 THR A C 1
ATOM 704 O O . THR A 1 86 ? 2.686 -9.253 -3.905 1.00 83.88 86 THR A O 1
ATOM 707 N N . ALA A 1 87 ? 2.219 -9.915 -5.993 1.00 84.12 87 ALA A N 1
ATOM 708 C CA . ALA A 1 87 ? 0.809 -10.162 -5.719 1.00 84.12 87 ALA A CA 1
ATOM 709 C C . ALA A 1 87 ? 0.593 -11.407 -4.852 1.00 84.12 87 ALA A C 1
ATOM 711 O O . ALA A 1 87 ? -0.254 -11.361 -3.965 1.00 84.12 87 ALA A O 1
ATOM 712 N N . ILE A 1 88 ? 1.352 -12.496 -5.053 1.00 86.12 88 ILE A N 1
ATOM 713 C CA . ILE A 1 88 ? 1.167 -13.724 -4.255 1.00 86.12 88 ILE A CA 1
ATOM 714 C C . ILE A 1 88 ? 1.510 -13.486 -2.776 1.00 86.12 88 ILE A C 1
ATOM 716 O O . ILE A 1 88 ? 0.654 -13.776 -1.934 1.00 86.12 88 ILE A O 1
ATOM 720 N N . PRO A 1 89 ? 2.684 -12.925 -2.413 1.00 86.44 89 PRO A N 1
ATOM 721 C CA . PRO A 1 89 ? 2.992 -12.671 -1.006 1.00 86.44 89 PRO A CA 1
ATOM 722 C C . PRO A 1 89 ? 2.012 -11.690 -0.359 1.00 86.44 89 PRO A C 1
ATOM 724 O O . PRO A 1 89 ? 1.599 -11.888 0.784 1.00 86.44 89 PRO A O 1
ATOM 727 N N . LEU A 1 90 ? 1.588 -10.661 -1.100 1.00 85.94 90 LEU A N 1
ATOM 728 C CA . LEU A 1 90 ? 0.626 -9.672 -0.619 1.00 85.94 90 LEU A CA 1
ATOM 729 C C . LEU A 1 90 ? -0.770 -10.279 -0.403 1.00 85.94 90 LEU A C 1
ATOM 731 O O . LEU A 1 90 ? -1.406 -10.016 0.619 1.00 85.94 90 LEU A O 1
ATOM 735 N N . LEU A 1 91 ? -1.231 -11.133 -1.319 1.00 87.88 91 LEU A N 1
ATOM 736 C CA . LEU A 1 91 ? -2.497 -11.856 -1.186 1.00 87.88 91 LEU A CA 1
ATOM 737 C C . LEU A 1 91 ? -2.470 -12.768 0.040 1.00 87.88 91 LEU A C 1
ATOM 739 O O . LEU A 1 91 ? -3.407 -12.751 0.838 1.00 87.88 91 LEU A O 1
ATOM 743 N N . LEU A 1 92 ? -1.383 -13.519 0.222 1.00 89.94 92 LEU A N 1
ATOM 744 C CA . LEU A 1 92 ? -1.208 -14.407 1.367 1.00 89.94 92 LEU A CA 1
ATOM 745 C C . LEU A 1 92 ? -1.223 -13.624 2.689 1.00 89.94 92 LEU A C 1
ATOM 747 O O . LEU A 1 92 ? -1.901 -14.029 3.635 1.00 89.94 92 LEU A O 1
ATOM 751 N N . PHE A 1 93 ? -0.559 -12.466 2.737 1.00 89.31 93 PHE A N 1
ATOM 752 C CA . PHE A 1 93 ? -0.605 -11.567 3.891 1.00 89.31 93 PHE A CA 1
ATOM 753 C C . PHE A 1 93 ? -2.032 -11.084 4.198 1.00 89.31 93 PHE A C 1
ATOM 755 O O . PHE A 1 93 ? -2.472 -11.140 5.350 1.00 89.31 93 PHE A O 1
ATOM 762 N N . TYR A 1 94 ? -2.793 -10.659 3.187 1.00 87.06 94 TYR A N 1
ATOM 763 C CA . TYR A 1 94 ? -4.180 -10.235 3.388 1.00 87.06 94 TYR A CA 1
ATOM 764 C C . TYR A 1 94 ? -5.082 -11.373 3.859 1.00 87.06 94 TYR A C 1
ATOM 766 O O . TYR A 1 94 ? -5.857 -11.186 4.801 1.00 87.06 94 TYR A O 1
ATOM 774 N N . PHE A 1 95 ? -4.961 -12.552 3.253 1.00 88.19 95 PHE A N 1
ATOM 775 C CA . PHE A 1 95 ? -5.775 -13.710 3.605 1.00 88.19 95 PHE A CA 1
ATOM 776 C C . PHE A 1 95 ? -5.512 -14.194 5.033 1.00 88.19 95 PHE A C 1
ATOM 778 O O . PHE A 1 95 ? -6.450 -14.415 5.801 1.00 88.19 95 PHE A O 1
ATOM 785 N N . LEU A 1 96 ? -4.242 -14.301 5.425 1.00 89.25 96 LEU A N 1
ATOM 786 C CA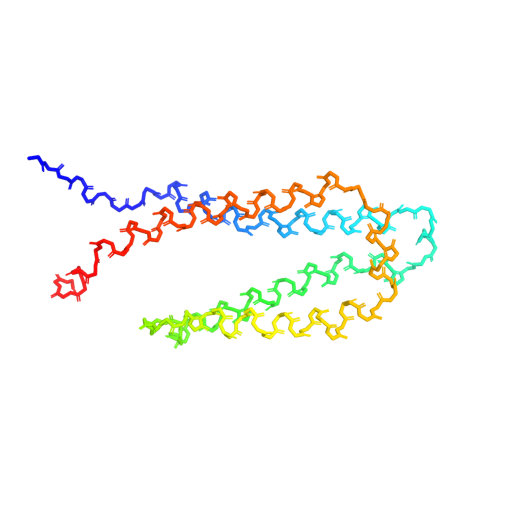 . LEU A 1 96 ? -3.878 -14.822 6.740 1.00 89.25 96 LEU A CA 1
ATOM 787 C C . LEU A 1 96 ? -4.040 -13.799 7.864 1.00 89.25 96 LEU A C 1
ATOM 789 O O . LEU A 1 96 ? -4.443 -14.180 8.962 1.00 89.25 96 LEU A O 1
ATOM 793 N N . PHE A 1 97 ? -3.721 -12.525 7.629 1.00 85.75 97 PHE A N 1
ATOM 794 C CA . PHE A 1 97 ? -3.673 -11.526 8.698 1.00 85.75 97 PHE A CA 1
ATOM 795 C C . PHE A 1 97 ? -4.905 -10.617 8.711 1.00 85.75 97 PHE A C 1
ATOM 797 O O . PHE A 1 97 ? -5.587 -10.490 9.732 1.00 85.75 97 PHE A O 1
ATOM 804 N N . VAL A 1 98 ? -5.228 -10.002 7.571 1.00 86.06 98 VAL A N 1
ATOM 805 C CA . VAL A 1 98 ? -6.279 -8.976 7.498 1.00 86.06 98 VAL A CA 1
ATOM 806 C C . VAL A 1 98 ? -7.667 -9.601 7.636 1.00 86.06 98 VAL A C 1
ATOM 808 O O . VAL A 1 98 ? -8.423 -9.203 8.522 1.00 86.06 98 VAL A O 1
ATOM 811 N N . PHE A 1 99 ? -7.981 -10.633 6.848 1.00 84.75 99 PHE A N 1
ATOM 812 C CA . PHE A 1 99 ? -9.312 -11.258 6.865 1.00 84.75 99 PHE A CA 1
ATOM 813 C C . PHE A 1 99 ? -9.638 -12.007 8.163 1.00 84.75 99 PHE A C 1
ATOM 815 O O . PHE A 1 99 ? -10.810 -12.102 8.535 1.00 84.75 99 PHE A O 1
ATOM 822 N N . ARG A 1 100 ? -8.623 -12.494 8.890 1.00 86.44 100 ARG A N 1
ATOM 823 C CA . ARG A 1 100 ? -8.814 -13.142 10.200 1.00 86.44 100 ARG A CA 1
ATOM 824 C C . ARG A 1 100 ? -9.146 -12.158 11.322 1.00 86.44 100 ARG A C 1
ATOM 826 O O . ARG A 1 100 ? -9.626 -12.573 12.377 1.00 86.44 100 ARG A O 1
ATOM 833 N N . THR A 1 101 ? -8.888 -10.867 11.130 1.00 85.31 101 THR A N 1
ATOM 834 C CA . THR A 1 101 ? -9.031 -9.869 12.189 1.00 85.31 101 THR A CA 1
ATOM 835 C C . THR A 1 101 ? -10.463 -9.326 12.235 1.00 85.31 101 THR A C 1
ATOM 837 O O . THR A 1 101 ? -10.921 -8.686 11.295 1.00 85.31 101 THR A O 1
ATOM 840 N N . LYS A 1 102 ? -11.174 -9.499 13.360 1.00 83.31 102 LYS A N 1
ATOM 841 C CA . LYS A 1 102 ? -12.555 -8.986 13.543 1.00 83.31 102 LYS A CA 1
ATOM 842 C C . LYS A 1 102 ? -12.660 -7.463 13.370 1.00 83.31 102 LYS A C 1
ATOM 844 O O . LYS A 1 102 ? -13.653 -6.958 12.863 1.00 83.31 102 LYS A O 1
ATOM 849 N N . THR A 1 103 ? -11.602 -6.733 13.725 1.00 80.06 103 THR A N 1
ATOM 850 C CA . THR A 1 103 ? -11.499 -5.278 13.542 1.00 80.06 103 THR A CA 1
ATOM 851 C C . THR A 1 103 ? -11.641 -4.860 12.079 1.00 80.06 103 THR A C 1
ATOM 853 O O . THR A 1 103 ? -12.195 -3.800 11.814 1.00 80.06 103 THR A O 1
ATOM 856 N N . PHE A 1 104 ? -11.176 -5.681 11.130 1.00 84.25 104 PHE A N 1
ATOM 857 C CA . PHE A 1 104 ? -11.306 -5.388 9.702 1.00 84.25 104 PHE A CA 1
ATOM 858 C C . PHE A 1 104 ? -12.775 -5.375 9.271 1.00 84.25 104 PHE A C 1
ATOM 860 O O . PHE A 1 104 ? -13.224 -4.401 8.676 1.00 84.25 104 PHE A O 1
ATOM 867 N N . TRP A 1 105 ? -13.530 -6.410 9.641 1.00 84.31 105 TRP A N 1
ATOM 868 C CA . TRP A 1 105 ? -14.954 -6.523 9.323 1.00 84.31 105 TRP A CA 1
ATOM 869 C C . TRP A 1 105 ? -15.776 -5.400 9.951 1.00 84.31 105 TRP A C 1
ATOM 871 O O . TRP A 1 105 ? -16.583 -4.783 9.263 1.00 84.31 105 TRP A O 1
ATOM 881 N N . ASN A 1 106 ? -15.487 -5.050 11.207 1.00 84.25 106 ASN A N 1
ATOM 882 C CA . ASN A 1 106 ? -16.171 -3.940 11.865 1.00 84.25 106 ASN A CA 1
ATOM 883 C C . ASN A 1 106 ? -15.881 -2.597 11.176 1.00 84.25 106 ASN A C 1
ATOM 885 O O . ASN A 1 106 ? -16.772 -1.764 11.058 1.00 84.25 106 ASN A O 1
ATOM 889 N N . ILE A 1 107 ? -14.647 -2.355 10.719 1.00 84.44 107 ILE A N 1
ATOM 890 C CA . ILE A 1 107 ? -14.331 -1.135 9.959 1.00 84.44 107 ILE A CA 1
ATOM 891 C C . ILE A 1 107 ? -15.063 -1.157 8.614 1.00 84.44 107 ILE A C 1
ATOM 893 O O . ILE A 1 107 ? -15.628 -0.141 8.225 1.00 84.44 107 ILE A O 1
ATOM 897 N N . LEU A 1 108 ? -15.082 -2.303 7.928 1.00 84.56 108 LEU A N 1
ATOM 898 C CA . LEU A 1 108 ? -15.687 -2.457 6.606 1.00 84.56 108 LEU A CA 1
ATOM 899 C C . LEU A 1 108 ? -17.201 -2.202 6.614 1.00 84.56 108 LEU A C 1
ATOM 901 O O . LEU A 1 108 ? -17.698 -1.515 5.728 1.00 84.56 108 LEU A O 1
ATOM 905 N N . GLU A 1 109 ? -17.913 -2.698 7.625 1.00 85.25 109 GLU A N 1
ATOM 906 C CA . GLU A 1 109 ? -19.358 -2.479 7.797 1.00 85.25 109 GLU A CA 1
ATOM 907 C C . GLU A 1 109 ? -19.708 -0.998 8.019 1.00 85.25 109 GLU A C 1
ATOM 909 O O . GLU A 1 109 ? -20.764 -0.521 7.613 1.00 85.25 109 GLU A O 1
ATOM 914 N N . ASN A 1 110 ? -18.784 -0.241 8.612 1.00 83.88 110 ASN A N 1
ATOM 915 C CA . ASN A 1 110 ? -18.957 1.181 8.899 1.00 83.88 110 ASN A CA 1
ATOM 916 C C . ASN A 1 110 ? -18.535 2.106 7.745 1.00 83.88 110 ASN A C 1
ATOM 918 O O . ASN A 1 110 ? -18.639 3.334 7.866 1.00 83.88 110 ASN A O 1
ATOM 922 N N . VAL A 1 111 ? -18.036 1.547 6.642 1.00 85.62 111 VAL A N 1
ATOM 923 C CA . VAL A 1 111 ? -17.615 2.299 5.460 1.00 85.62 111 VAL A CA 1
ATOM 924 C C . VAL A 1 111 ? -18.736 2.321 4.422 1.00 85.62 111 VAL A C 1
ATOM 926 O O . VAL A 1 111 ? -19.400 1.323 4.155 1.00 85.62 111 VAL A O 1
ATOM 929 N N . LYS A 1 112 ? -18.919 3.470 3.764 1.00 85.69 112 LYS A N 1
ATOM 930 C CA . LYS A 1 112 ? -19.887 3.612 2.674 1.00 85.69 112 LYS A CA 1
ATOM 931 C C . LYS A 1 112 ? -19.495 2.739 1.482 1.00 85.69 112 LYS A C 1
ATOM 933 O O . LYS A 1 112 ? -18.396 2.862 0.941 1.00 85.69 112 LYS A O 1
ATOM 938 N N . LEU A 1 113 ? -20.450 1.956 0.980 1.00 86.44 113 LEU A N 1
ATOM 939 C CA . LEU A 1 113 ? -20.272 1.141 -0.227 1.00 86.44 113 LEU A CA 1
ATOM 940 C C . LEU A 1 113 ? -19.834 1.981 -1.444 1.00 86.44 113 LEU A C 1
ATOM 942 O O . LEU A 1 113 ? -19.023 1.532 -2.251 1.00 86.44 113 LEU A O 1
ATOM 946 N N . SER A 1 114 ? -20.313 3.228 -1.537 1.00 86.81 114 SER A N 1
ATOM 947 C CA . SER A 1 114 ? -19.920 4.171 -2.592 1.00 86.81 114 SER A CA 1
ATOM 948 C C . SER A 1 114 ? -18.405 4.389 -2.656 1.00 86.81 114 SER A C 1
ATOM 950 O O . SER A 1 114 ? -17.857 4.506 -3.750 1.00 86.81 114 SER A O 1
ATOM 952 N N . ASP A 1 115 ? -17.717 4.437 -1.514 1.00 87.44 115 ASP A N 1
ATOM 953 C CA . ASP A 1 115 ? -16.274 4.679 -1.488 1.00 87.44 115 ASP A CA 1
ATOM 954 C C . ASP A 1 115 ? -15.481 3.426 -1.896 1.00 87.44 115 ASP A C 1
ATOM 956 O O . ASP A 1 115 ? -14.471 3.532 -2.596 1.00 87.44 115 ASP A O 1
ATOM 960 N N . LEU A 1 116 ? -15.979 2.229 -1.559 1.00 87.56 116 LEU A N 1
ATOM 961 C CA . LEU A 1 116 ? -15.415 0.951 -2.020 1.00 87.56 116 LEU A CA 1
ATOM 962 C C . LEU A 1 116 ? -15.506 0.810 -3.538 1.00 87.56 116 LEU A C 1
ATOM 964 O O . LEU A 1 116 ? -14.523 0.439 -4.188 1.00 87.56 116 LEU A O 1
ATOM 968 N N . ILE A 1 117 ? -16.676 1.114 -4.102 1.00 89.06 117 ILE A N 1
ATOM 969 C CA . ILE A 1 117 ? -16.907 1.073 -5.550 1.00 89.06 117 ILE A CA 1
ATOM 970 C C . ILE A 1 117 ? -15.971 2.062 -6.245 1.00 89.06 117 ILE A C 1
ATOM 972 O O . ILE A 1 117 ? -15.330 1.716 -7.238 1.00 89.06 117 ILE A O 1
ATOM 976 N N . ARG A 1 118 ? -15.815 3.267 -5.683 1.00 88.94 118 ARG A N 1
ATOM 977 C CA . ARG A 1 118 ? -14.926 4.296 -6.230 1.00 88.94 118 ARG A CA 1
ATOM 978 C C . ARG A 1 118 ? -13.480 3.817 -6.348 1.00 88.94 118 ARG A C 1
ATOM 980 O O . ARG A 1 118 ? -12.858 4.048 -7.380 1.00 88.94 118 ARG A O 1
ATOM 987 N N . ILE A 1 119 ? -12.959 3.126 -5.330 1.00 89.38 119 ILE A N 1
ATOM 988 C CA . ILE A 1 119 ? -11.601 2.556 -5.358 1.00 89.38 119 ILE A CA 1
ATOM 989 C C . ILE A 1 119 ? -11.469 1.512 -6.477 1.00 89.38 119 ILE A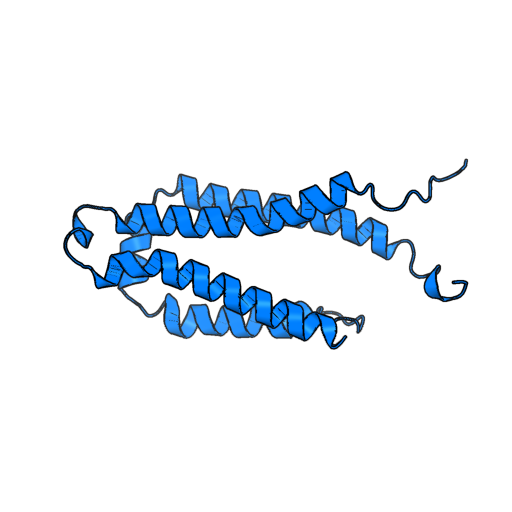 C 1
ATOM 991 O O . ILE A 1 119 ? -10.469 1.504 -7.195 1.00 89.38 119 ILE A O 1
ATOM 995 N N . HIS A 1 120 ? -12.473 0.650 -6.656 1.00 87.25 120 HIS A N 1
ATOM 996 C CA . HIS A 1 120 ? -12.444 -0.393 -7.686 1.00 87.25 120 HIS A CA 1
ATOM 997 C C . HIS A 1 120 ? -12.527 0.180 -9.104 1.00 87.25 120 HIS A C 1
ATOM 999 O O . HIS A 1 120 ? -11.746 -0.230 -9.963 1.00 87.25 120 HIS A O 1
ATOM 1005 N N . ILE A 1 121 ? -13.412 1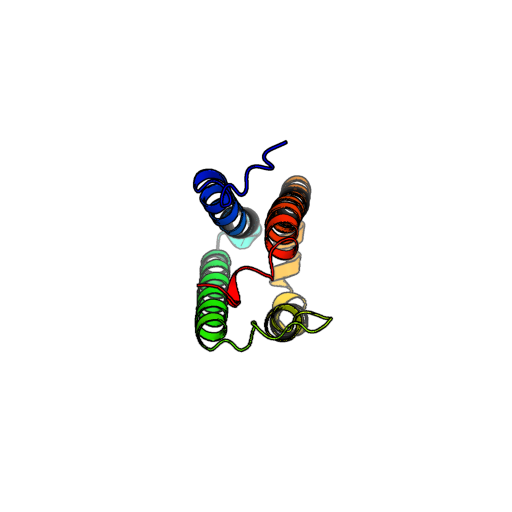.155 -9.337 1.00 88.19 121 ILE A N 1
ATOM 1006 C CA . ILE A 1 121 ? -13.519 1.855 -10.626 1.00 88.19 121 ILE A CA 1
ATOM 1007 C C . ILE A 1 121 ? -12.208 2.572 -10.937 1.00 88.19 121 ILE A C 1
ATOM 1009 O O . ILE A 1 121 ? -11.679 2.444 -12.038 1.00 88.19 121 ILE A O 1
ATOM 1013 N N . PHE A 1 122 ? -11.644 3.280 -9.960 1.00 86.94 122 PHE A N 1
ATOM 1014 C CA . PHE A 1 122 ? -10.383 3.979 -10.153 1.00 86.94 122 PHE A CA 1
ATOM 1015 C C . PHE A 1 122 ? -9.241 3.006 -10.501 1.00 86.94 122 PHE A C 1
ATOM 1017 O O . PHE A 1 122 ? -8.468 3.265 -11.422 1.00 86.94 122 PHE A O 1
ATOM 1024 N N . ARG A 1 123 ? -9.169 1.845 -9.832 1.00 83.44 123 ARG A N 1
ATOM 1025 C CA . ARG A 1 123 ? -8.187 0.796 -10.152 1.00 83.44 123 ARG A CA 1
ATOM 1026 C C . ARG A 1 123 ? -8.371 0.249 -11.570 1.00 83.44 123 ARG A C 1
ATOM 1028 O O . ARG A 1 123 ? -7.378 -0.002 -12.242 1.00 83.44 123 ARG A O 1
ATOM 1035 N N . LEU A 1 124 ? -9.612 0.086 -12.029 1.00 83.75 124 LEU A N 1
ATOM 1036 C CA . LEU A 1 124 ? -9.910 -0.353 -13.393 1.00 83.75 124 LEU A CA 1
ATOM 1037 C C . LEU A 1 124 ? -9.414 0.674 -14.422 1.00 83.75 124 LEU A C 1
ATOM 1039 O O . LEU A 1 124 ? -8.685 0.311 -15.340 1.00 83.75 124 LEU A O 1
ATOM 1043 N N . VAL A 1 125 ? -9.739 1.954 -14.224 1.00 83.00 125 VAL A N 1
ATOM 1044 C CA . VAL A 1 125 ? -9.276 3.053 -15.090 1.00 83.00 125 VAL A CA 1
ATOM 1045 C C . VAL A 1 125 ? -7.745 3.128 -15.116 1.00 83.00 125 VAL A C 1
ATOM 1047 O O . VAL A 1 125 ? -7.157 3.261 -16.187 1.00 83.00 125 VAL A O 1
ATOM 1050 N N . GLY A 1 126 ? -7.091 2.966 -13.963 1.00 75.25 126 GLY A N 1
ATOM 1051 C CA . GLY A 1 126 ? -5.630 2.908 -13.873 1.00 75.25 126 GLY A CA 1
ATOM 1052 C C . GLY A 1 126 ? -5.020 1.741 -14.661 1.00 75.25 126 GLY A C 1
ATOM 1053 O O . GLY A 1 126 ? -4.032 1.929 -15.364 1.00 75.25 126 GLY A O 1
ATOM 1054 N N . VAL A 1 127 ? -5.625 0.548 -14.615 1.00 74.31 127 VAL A N 1
ATOM 1055 C CA . VAL A 1 127 ? -5.171 -0.612 -15.409 1.00 74.31 127 VAL A CA 1
ATOM 1056 C C . VAL A 1 127 ? -5.333 -0.368 -16.910 1.00 74.31 127 VAL A C 1
ATOM 1058 O O . VAL A 1 127 ? -4.453 -0.750 -17.677 1.00 74.31 127 VAL A O 1
ATOM 1061 N N . PHE A 1 128 ? -6.403 0.302 -17.341 1.00 69.94 128 PHE A N 1
ATOM 1062 C CA . PHE A 1 128 ? -6.565 0.684 -18.746 1.00 69.94 128 PHE A CA 1
ATOM 1063 C C . PHE A 1 128 ? -5.487 1.671 -19.205 1.00 69.94 128 PHE A C 1
ATOM 1065 O O . PHE A 1 128 ? -4.908 1.472 -20.270 1.00 69.94 128 PHE A O 1
ATOM 1072 N N . LEU A 1 129 ? -5.151 2.675 -18.387 1.00 68.69 129 LEU A N 1
ATOM 1073 C CA . LEU A 1 129 ? -4.037 3.590 -18.673 1.00 68.69 129 LEU A CA 1
ATOM 1074 C C . LEU A 1 129 ? -2.697 2.846 -18.789 1.00 68.69 129 LEU A C 1
ATOM 1076 O O . LEU A 1 129 ? -1.887 3.171 -19.655 1.00 68.69 129 LEU A O 1
ATOM 1080 N N . LEU A 1 130 ? -2.477 1.820 -17.961 1.00 67.06 130 LEU A N 1
ATOM 1081 C CA . LEU A 1 130 ? -1.275 0.986 -18.039 1.00 67.06 130 LEU A CA 1
ATOM 1082 C C . LEU A 1 130 ? -1.224 0.104 -19.269 1.00 67.06 130 LEU A C 1
ATOM 1084 O O . LEU A 1 130 ? -0.165 -0.021 -19.871 1.00 67.06 130 LEU A O 1
ATOM 1088 N N . LEU A 1 131 ? -2.341 -0.525 -19.627 1.00 67.00 131 LEU A N 1
ATOM 1089 C CA . LEU A 1 131 ? -2.419 -1.353 -20.823 1.00 67.00 131 LEU A CA 1
ATOM 1090 C C . LEU A 1 131 ? -2.109 -0.527 -22.064 1.00 67.00 131 LEU A C 1
ATOM 1092 O O . LEU A 1 131 ? -1.324 -0.984 -22.882 1.00 67.00 131 LEU A O 1
ATOM 1096 N N . VAL A 1 132 ? -2.649 0.690 -22.165 1.00 66.50 132 VAL A N 1
ATOM 1097 C CA . VAL A 1 132 ? -2.338 1.609 -23.269 1.00 66.50 132 VAL A CA 1
ATOM 1098 C C . VAL A 1 132 ? -0.840 1.930 -23.307 1.00 66.50 132 VAL A C 1
ATOM 1100 O O . VAL A 1 132 ? -0.210 1.712 -24.338 1.00 66.50 132 VAL A O 1
ATOM 1103 N N . GLY A 1 133 ? -0.236 2.325 -22.180 1.00 62.47 133 GLY A N 1
ATOM 1104 C CA . GLY A 1 133 ? 1.207 2.602 -22.131 1.00 62.47 133 GLY A CA 1
ATOM 1105 C C . GLY A 1 133 ? 2.098 1.374 -22.392 1.00 62.47 133 GLY A C 1
ATOM 1106 O O . GLY A 1 133 ? 3.175 1.495 -22.972 1.00 62.47 133 GLY A O 1
ATOM 1107 N N . LEU A 1 134 ? 1.664 0.173 -21.997 1.00 59.66 134 LEU A N 1
ATOM 1108 C CA . LEU A 1 134 ? 2.409 -1.073 -22.208 1.00 59.66 134 LEU A CA 1
ATOM 1109 C C . LEU A 1 134 ? 2.279 -1.596 -23.644 1.00 59.66 134 LEU A C 1
ATOM 1111 O O . LEU A 1 134 ? 3.230 -2.178 -24.161 1.00 59.66 134 LEU A O 1
ATOM 1115 N N . LEU A 1 135 ? 1.139 -1.373 -24.303 1.00 58.03 135 LEU A N 1
ATOM 1116 C CA . LEU A 1 135 ? 0.941 -1.720 -25.713 1.00 58.03 135 LEU A CA 1
ATOM 1117 C C . LEU A 1 135 ? 1.834 -0.853 -26.613 1.00 58.03 135 LEU A C 1
ATOM 1119 O O . LEU A 1 135 ? 2.474 -1.379 -27.521 1.00 58.03 135 LEU A O 1
ATOM 1123 N N . GLU A 1 136 ? 1.974 0.435 -26.286 1.00 52.84 136 GLU A N 1
ATOM 1124 C CA . GLU A 1 136 ? 2.927 1.342 -26.942 1.00 52.84 136 GLU A CA 1
ATOM 1125 C C . GLU A 1 136 ? 4.391 0.897 -26.743 1.00 52.84 136 GLU A C 1
ATOM 1127 O O . GLU A 1 136 ? 5.195 0.979 -27.672 1.00 52.84 136 GLU A O 1
ATOM 1132 N N . PHE A 1 137 ? 4.741 0.355 -25.568 1.00 48.28 137 PHE A N 1
ATOM 1133 C CA . PHE A 1 137 ? 6.082 -0.182 -25.287 1.00 48.28 137 PHE A CA 1
ATOM 1134 C C . PHE A 1 137 ? 6.352 -1.523 -26.001 1.00 48.28 137 PHE A C 1
ATOM 1136 O O . PHE A 1 137 ? 7.451 -1.765 -26.499 1.00 48.28 137 PHE A O 1
ATOM 1143 N N . CYS A 1 138 ? 5.346 -2.400 -26.084 1.00 42.06 138 CYS A N 1
ATOM 1144 C CA . CYS A 1 138 ? 5.445 -3.727 -26.703 1.00 42.06 138 CYS A CA 1
ATOM 1145 C C . CYS A 1 138 ? 5.578 -3.670 -28.236 1.00 42.06 138 CYS A C 1
ATOM 1147 O O . CYS A 1 138 ? 6.086 -4.614 -28.839 1.00 42.06 138 CYS A O 1
ATOM 1149 N N . GLN A 1 139 ? 5.190 -2.561 -28.871 1.00 44.41 139 GLN A N 1
ATOM 1150 C CA . GLN A 1 139 ? 5.310 -2.381 -30.319 1.00 44.41 139 GLN A CA 1
ATOM 1151 C C . GLN A 1 139 ? 6.752 -2.069 -30.784 1.00 44.41 139 GLN A C 1
ATOM 1153 O O . GLN A 1 139 ? 7.041 -2.220 -31.968 1.00 44.41 139 GLN A O 1
ATOM 1158 N N . ASN A 1 140 ? 7.677 -1.718 -29.871 1.00 44.72 140 ASN A N 1
ATOM 1159 C CA . ASN A 1 140 ? 9.075 -1.371 -30.183 1.00 44.72 140 ASN A CA 1
ATOM 1160 C C . ASN A 1 140 ? 10.143 -2.167 -29.385 1.00 44.72 140 ASN A C 1
ATOM 1162 O O . ASN A 1 140 ? 10.972 -1.568 -28.700 1.00 44.72 140 ASN A O 1
ATOM 1166 N N . PRO A 1 141 ? 10.231 -3.506 -29.497 1.00 42.91 141 PRO A N 1
ATOM 1167 C CA . PRO A 1 141 ? 11.368 -4.262 -28.958 1.00 42.91 141 PRO A CA 1
ATOM 1168 C C . PRO A 1 141 ? 12.655 -4.134 -29.808 1.00 42.91 141 PRO A C 1
ATOM 1170 O O . PRO A 1 141 ? 13.714 -4.580 -29.378 1.00 42.91 141 PRO A O 1
ATOM 1173 N N . LEU A 1 142 ? 12.594 -3.534 -31.007 1.00 40.16 142 LEU A N 1
ATOM 1174 C CA . LEU A 1 142 ? 13.705 -3.467 -31.978 1.00 40.16 142 LEU A CA 1
ATOM 1175 C C . LEU A 1 142 ? 14.747 -2.358 -31.723 1.00 40.16 142 LEU A C 1
ATOM 1177 O O . LEU A 1 142 ? 15.799 -2.364 -32.357 1.00 40.16 142 LEU A O 1
ATOM 1181 N N . LEU A 1 143 ? 14.502 -1.428 -30.796 1.00 41.09 143 LEU A N 1
ATOM 1182 C CA . LEU A 1 143 ? 15.404 -0.293 -30.535 1.00 41.09 143 LEU A CA 1
ATOM 1183 C C . LEU A 1 143 ? 16.588 -0.614 -29.600 1.00 41.09 143 LEU A C 1
ATOM 1185 O O . LEU A 1 143 ? 17.477 0.215 -29.455 1.00 41.09 143 LEU A O 1
ATOM 1189 N N . LEU A 1 144 ? 16.646 -1.813 -29.005 1.00 40.00 144 LEU A N 1
ATOM 1190 C CA . LEU A 1 144 ? 17.765 -2.240 -28.144 1.00 40.00 144 LEU A CA 1
ATOM 1191 C C . LEU A 1 144 ? 18.958 -2.860 -28.901 1.00 40.00 144 LEU A C 1
ATOM 1193 O O . LEU A 1 144 ? 19.948 -3.207 -28.268 1.00 40.00 144 LEU A O 1
ATOM 1197 N N . LEU A 1 145 ? 18.891 -3.002 -30.231 1.00 36.91 145 LEU A N 1
ATOM 1198 C CA . LEU A 1 145 ? 20.013 -3.494 -31.055 1.00 36.91 145 LEU A CA 1
ATOM 1199 C C . LEU A 1 145 ? 20.747 -2.394 -31.842 1.00 36.91 145 LEU A C 1
ATOM 1201 O O . LEU A 1 145 ? 21.710 -2.702 -32.539 1.00 36.91 145 LEU A O 1
ATOM 1205 N N . VAL A 1 146 ? 20.314 -1.131 -31.752 1.00 34.06 146 VAL A N 1
ATOM 1206 C CA . VAL A 1 146 ? 20.898 -0.009 -32.524 1.00 34.06 146 VAL A CA 1
ATOM 1207 C C . VAL A 1 146 ? 21.210 1.217 -31.641 1.00 34.06 146 VAL A C 1
ATOM 1209 O O . VAL A 1 146 ? 21.512 2.288 -32.157 1.00 34.06 146 VAL A O 1
ATOM 1212 N N . GLY A 1 147 ? 21.154 1.078 -30.313 1.00 34.50 147 GLY A N 1
ATOM 1213 C CA . GLY A 1 147 ? 21.531 2.126 -29.354 1.00 34.50 147 GLY A CA 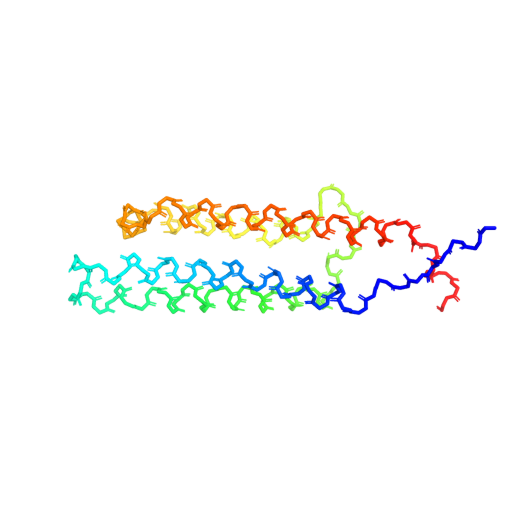1
ATOM 1214 C C . GLY A 1 147 ? 22.796 1.773 -28.597 1.00 34.50 147 GLY A C 1
ATOM 1215 O O . GLY A 1 147 ? 22.754 0.735 -27.903 1.00 34.50 147 GLY A O 1
#

Radius of gyration: 19.47 Å; chains: 1; bounding box: 42×30×67 Å

Secondary structure (DSSP, 8-state):
---------HHHHHHHHHHHHHHHHHHHHHHHHHHTSGGGTT-HHHHTHHHHHHHHHHHHHHHHHHHHHTTGGGS--SSPHHIIIIIHHHHHHIIIIITT-HHHHHHHHTS-HHHHHHHHHHHHHHHHHHHHHHHHHHT-GGGGG--

pLDDT: mean 75.01, std 14.98, range [34.06, 91.12]

Sequence (147 aa):
MDIFTNSVPHWVSILCFISFLTPIFMIVNVVKQGVNQPFFKDNIKVKKIPTLVLLFFATYYLYVTLMSFTGIFQVNTLPPRVLLFTAIPLLLFYFLFVFRTKTFWNILENVKLSDLIRIHIFRLVGVFLLLVGLLEFCQNPLLLLVG